Protein AF-A0A1G8FSR1-F1 (afdb_monomer_lite)

Structure (mmCIF, N/CA/C/O backbone):
data_AF-A0A1G8FSR1-F1
#
_entry.id   AF-A0A1G8FSR1-F1
#
loop_
_atom_site.group_PDB
_atom_site.id
_atom_site.type_symbol
_atom_site.label_atom_id
_atom_site.label_alt_id
_atom_site.label_comp_id
_atom_site.label_asym_id
_atom_site.label_entity_id
_atom_site.label_seq_id
_atom_site.pdbx_PDB_ins_code
_atom_site.Cartn_x
_atom_site.Cartn_y
_atom_site.Cartn_z
_atom_site.occupancy
_atom_site.B_iso_or_equiv
_atom_site.auth_seq_id
_atom_site.auth_comp_id
_atom_site.auth_asym_id
_atom_site.auth_atom_id
_atom_site.pdbx_PDB_model_num
ATOM 1 N N . MET A 1 1 ? -14.507 -15.410 27.861 1.00 41.50 1 MET A N 1
ATOM 2 C CA . MET A 1 1 ? -15.719 -15.086 27.086 1.00 41.50 1 MET A CA 1
ATOM 3 C C . MET A 1 1 ? -15.255 -14.755 25.686 1.00 41.50 1 MET A C 1
ATOM 5 O O . MET A 1 1 ? -14.571 -13.757 25.510 1.00 41.50 1 MET A O 1
ATOM 9 N N . GLU A 1 2 ? -15.479 -15.659 24.740 1.00 43.06 2 GLU A N 1
ATOM 10 C CA . GLU A 1 2 ? -15.089 -15.454 23.347 1.00 43.06 2 GLU A CA 1
ATOM 11 C C . GLU A 1 2 ? -15.990 -14.358 22.777 1.00 43.06 2 GLU A C 1
ATOM 13 O O . GLU A 1 2 ? -17.201 -14.536 22.655 1.00 43.06 2 GLU A O 1
ATOM 18 N N . ALA A 1 3 ? -15.430 -13.176 22.534 1.00 51.81 3 ALA A N 1
ATOM 19 C CA . ALA A 1 3 ? -16.164 -12.117 21.869 1.00 51.81 3 ALA A CA 1
ATOM 20 C C . ALA A 1 3 ? -16.393 -12.563 20.421 1.00 51.81 3 ALA A C 1
ATOM 22 O O . ALA A 1 3 ? -15.520 -12.397 19.571 1.00 51.81 3 ALA A O 1
ATOM 23 N N . THR A 1 4 ? -17.559 -13.139 20.123 1.00 59.84 4 THR A N 1
ATOM 24 C CA . THR A 1 4 ? -18.011 -13.330 18.741 1.00 59.84 4 THR A CA 1
ATOM 25 C C . THR A 1 4 ? -18.371 -11.958 18.171 1.00 59.84 4 THR A C 1
ATOM 27 O O . THR A 1 4 ? -19.536 -11.574 18.072 1.00 59.84 4 THR A O 1
ATOM 30 N N . GLY A 1 5 ? -17.341 -11.168 17.860 1.00 66.69 5 GLY A N 1
ATOM 31 C CA . GLY A 1 5 ? -17.478 -9.895 17.174 1.00 66.69 5 GLY A CA 1
ATOM 32 C C . GLY A 1 5 ? -18.141 -10.119 15.820 1.00 66.69 5 GLY A C 1
ATOM 33 O O . GLY A 1 5 ? -17.793 -11.046 15.086 1.00 66.69 5 GLY A O 1
ATOM 34 N N . LYS A 1 6 ? -19.129 -9.286 15.487 1.00 79.12 6 LYS A N 1
ATOM 35 C CA . LYS A 1 6 ? -19.834 -9.359 14.206 1.00 79.12 6 LYS A CA 1
ATOM 36 C C . LYS A 1 6 ? -18.827 -9.149 13.069 1.00 79.12 6 LYS A C 1
ATOM 38 O O . LYS A 1 6 ? -18.321 -8.047 12.884 1.00 79.12 6 LYS A O 1
ATOM 43 N N . ARG A 1 7 ? -18.521 -10.214 12.323 1.00 81.94 7 ARG A N 1
ATOM 44 C CA . ARG A 1 7 ? -17.592 -10.170 11.187 1.00 81.94 7 ARG A CA 1
ATOM 45 C C . ARG A 1 7 ? -18.254 -9.484 9.996 1.00 81.94 7 ARG A C 1
ATOM 47 O O . ARG A 1 7 ? -19.324 -9.893 9.548 1.00 81.94 7 ARG A O 1
ATOM 54 N N . PHE A 1 8 ? -17.604 -8.456 9.468 1.00 87.81 8 PHE A N 1
ATOM 55 C CA . PHE A 1 8 ? -18.088 -7.709 8.314 1.00 87.81 8 PHE A CA 1
ATOM 56 C C . PHE A 1 8 ? -17.396 -8.194 7.036 1.00 87.81 8 PHE A C 1
ATOM 58 O O . PHE A 1 8 ? -16.237 -7.876 6.792 1.00 87.81 8 PHE A O 1
ATOM 65 N N . LEU A 1 9 ? -18.117 -8.934 6.188 1.00 89.12 9 LEU A N 1
ATOM 66 C CA . LEU A 1 9 ? -17.556 -9.524 4.960 1.00 89.12 9 LEU A CA 1
ATOM 67 C C . LEU A 1 9 ? -16.974 -8.480 3.988 1.00 89.12 9 LEU A C 1
ATOM 69 O O . LEU A 1 9 ? -15.996 -8.744 3.296 1.00 89.12 9 LEU A O 1
ATOM 73 N N . TYR A 1 10 ? -17.537 -7.270 3.948 1.00 90.94 10 TYR A N 1
ATOM 74 C CA . TYR A 1 10 ? -17.016 -6.191 3.103 1.00 90.94 10 TYR A CA 1
ATOM 75 C C . TYR A 1 10 ? -15.669 -5.642 3.601 1.00 90.94 10 TYR A C 1
ATOM 77 O O . TYR A 1 10 ? -14.843 -5.226 2.791 1.00 90.94 10 TYR A O 1
ATOM 85 N N . ILE A 1 11 ? -15.421 -5.677 4.913 1.00 91.94 11 ILE A N 1
ATOM 86 C CA . ILE A 1 11 ? -14.132 -5.287 5.498 1.00 91.94 11 ILE A CA 1
ATOM 87 C C . ILE A 1 11 ? -13.058 -6.308 5.139 1.00 91.94 11 ILE A C 1
ATOM 89 O O . ILE A 1 11 ? -11.929 -5.920 4.848 1.00 91.94 11 ILE A O 1
ATOM 93 N N . ASP A 1 12 ? -13.408 -7.593 5.086 1.00 90.81 12 ASP A N 1
ATOM 94 C CA . ASP A 1 12 ? -12.477 -8.634 4.651 1.00 90.81 12 ASP A CA 1
ATOM 95 C C . ASP A 1 12 ? -12.036 -8.416 3.200 1.00 90.81 12 ASP A C 1
ATOM 97 O O . ASP A 1 12 ? -10.842 -8.481 2.906 1.00 90.81 12 ASP A O 1
ATOM 101 N N . ASN A 1 13 ? -12.976 -8.082 2.309 1.00 94.44 13 ASN A N 1
ATOM 102 C CA . ASN A 1 13 ? -12.672 -7.754 0.914 1.00 94.44 13 ASN A CA 1
ATOM 103 C C . ASN A 1 13 ? -11.779 -6.514 0.805 1.00 94.44 13 ASN A C 1
ATOM 105 O O . ASN A 1 13 ? -10.831 -6.502 0.022 1.00 94.44 13 ASN A O 1
ATOM 109 N N . LEU A 1 14 ? -12.051 -5.482 1.609 1.00 94.12 14 LEU A N 1
ATOM 110 C CA . LEU A 1 14 ? -11.243 -4.266 1.631 1.00 94.12 14 LEU A CA 1
ATOM 111 C C . LEU A 1 14 ? -9.823 -4.544 2.143 1.00 94.12 14 LEU A C 1
ATOM 113 O O . LEU A 1 14 ? -8.849 -4.105 1.537 1.00 94.12 14 LEU A O 1
ATOM 117 N N . ARG A 1 15 ? -9.687 -5.327 3.218 1.00 92.62 15 ARG A N 1
ATOM 118 C CA . ARG A 1 15 ? -8.389 -5.768 3.739 1.00 92.62 15 ARG A CA 1
ATOM 119 C C . ARG A 1 15 ? -7.621 -6.566 2.688 1.00 92.62 15 ARG A C 1
ATOM 121 O O . ARG A 1 15 ? -6.434 -6.318 2.490 1.00 92.62 15 ARG A O 1
ATOM 128 N N . LEU A 1 16 ? -8.292 -7.496 2.009 1.00 94.88 16 LEU A N 1
ATOM 129 C CA . LEU A 1 16 ? -7.701 -8.295 0.939 1.00 94.88 16 LEU A CA 1
ATOM 130 C C . LEU A 1 16 ? -7.215 -7.398 -0.200 1.00 94.88 16 LEU A C 1
ATOM 132 O O . LEU A 1 16 ? -6.073 -7.537 -0.627 1.00 94.88 16 LEU A O 1
ATOM 136 N N . LEU A 1 17 ? -8.031 -6.435 -0.634 1.00 95.94 17 LEU A N 1
ATOM 137 C CA . LEU A 1 17 ? -7.653 -5.460 -1.654 1.00 95.94 17 LEU A CA 1
ATOM 138 C C . LEU A 1 17 ? -6.378 -4.707 -1.259 1.00 95.94 17 LEU A C 1
ATOM 140 O O . LEU A 1 17 ? -5.449 -4.628 -2.060 1.00 95.94 17 LEU A O 1
ATOM 144 N N . VAL A 1 18 ? -6.290 -4.204 -0.025 1.00 95.81 18 VAL A N 1
ATOM 145 C CA . VAL A 1 18 ? -5.103 -3.464 0.431 1.00 95.81 18 VAL A CA 1
ATOM 146 C C . VAL A 1 18 ? -3.871 -4.372 0.505 1.00 95.81 18 VAL A C 1
ATOM 148 O O . VAL A 1 18 ? -2.796 -3.965 0.075 1.00 95.81 18 VAL A O 1
ATOM 151 N N . ILE A 1 19 ? -4.009 -5.620 0.962 1.00 95.50 19 ILE A N 1
ATOM 152 C CA . ILE A 1 19 ? -2.907 -6.597 0.951 1.00 95.50 19 ILE A CA 1
ATOM 153 C C . ILE A 1 19 ? -2.439 -6.882 -0.483 1.00 95.50 19 ILE A C 1
ATOM 155 O O . ILE A 1 19 ? -1.236 -6.933 -0.738 1.00 95.50 19 ILE A O 1
ATOM 159 N N . MET A 1 20 ? -3.359 -7.008 -1.441 1.00 96.94 20 MET A N 1
ATOM 160 C CA . MET A 1 20 ? -3.002 -7.173 -2.851 1.00 96.94 20 MET A CA 1
ATOM 161 C C . MET A 1 20 ? -2.224 -5.963 -3.382 1.00 96.94 20 MET A C 1
ATOM 163 O O . MET A 1 20 ? -1.234 -6.147 -4.087 1.00 96.94 20 MET A O 1
ATOM 167 N N . LEU A 1 21 ? -2.596 -4.738 -2.993 1.00 95.88 21 LEU A N 1
ATOM 168 C CA . LEU A 1 21 ? -1.825 -3.536 -3.334 1.00 95.88 21 LEU A CA 1
ATOM 169 C C . LEU A 1 21 ? -0.404 -3.577 -2.750 1.00 95.88 21 LEU A C 1
ATOM 171 O O . LEU A 1 21 ? 0.539 -3.213 -3.449 1.00 95.88 21 LEU A O 1
ATOM 175 N N . VAL A 1 22 ? -0.224 -4.072 -1.518 1.00 95.00 22 VAL A N 1
ATOM 176 C CA . VAL A 1 22 ? 1.110 -4.271 -0.918 1.00 95.00 22 VAL A CA 1
ATOM 177 C C . VAL A 1 22 ? 1.941 -5.232 -1.771 1.00 95.00 22 VAL A C 1
ATOM 179 O O . VAL A 1 22 ? 3.095 -4.938 -2.078 1.00 95.00 22 VAL A O 1
ATOM 182 N N . ILE A 1 23 ? 1.367 -6.366 -2.181 1.00 94.81 23 ILE A N 1
ATOM 183 C CA . ILE A 1 23 ? 2.066 -7.368 -2.998 1.00 94.81 23 ILE A CA 1
ATOM 184 C C . ILE A 1 23 ? 2.474 -6.769 -4.348 1.00 94.81 23 ILE A C 1
ATOM 186 O O . ILE A 1 23 ? 3.633 -6.893 -4.747 1.00 94.81 23 ILE A O 1
ATOM 190 N N . ILE A 1 24 ? 1.554 -6.084 -5.034 1.00 94.38 24 ILE A N 1
ATOM 191 C CA . ILE A 1 24 ? 1.827 -5.479 -6.344 1.00 94.38 24 ILE A CA 1
ATOM 192 C C . ILE A 1 24 ? 2.874 -4.362 -6.222 1.00 94.38 24 ILE A C 1
ATOM 194 O O . ILE A 1 24 ? 3.728 -4.257 -7.097 1.00 94.38 24 ILE A O 1
ATOM 198 N N . MET A 1 25 ? 2.894 -3.591 -5.129 1.00 92.38 25 MET A N 1
ATOM 199 C CA . MET A 1 25 ? 3.949 -2.604 -4.866 1.00 92.38 25 MET A CA 1
ATOM 200 C C . MET A 1 25 ? 5.341 -3.257 -4.809 1.00 92.38 25 MET A C 1
ATOM 202 O O . MET A 1 25 ? 6.270 -2.802 -5.477 1.00 9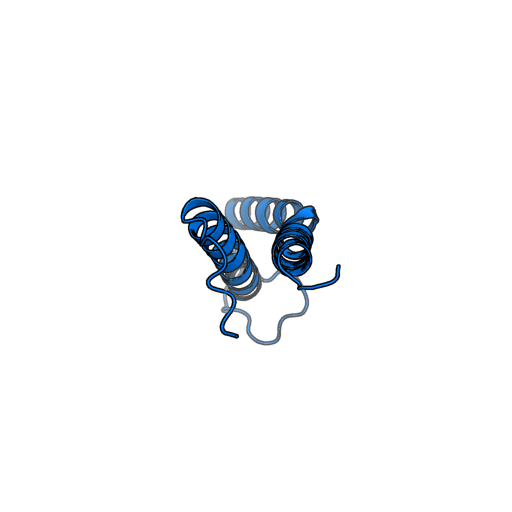2.38 25 MET A O 1
ATOM 206 N N . HIS A 1 26 ? 5.489 -4.364 -4.076 1.00 90.31 26 HIS A N 1
ATOM 207 C CA . HIS A 1 26 ? 6.769 -5.082 -3.977 1.00 90.31 26 HIS A CA 1
ATOM 208 C C . HIS A 1 26 ? 7.164 -5.751 -5.301 1.00 90.31 26 HIS A C 1
ATOM 210 O O . HIS A 1 26 ? 8.336 -5.755 -5.691 1.00 90.31 26 HIS A O 1
ATOM 216 N N . LEU A 1 27 ? 6.177 -6.278 -6.027 1.00 89.81 27 LEU A N 1
ATOM 217 C CA . LEU A 1 27 ? 6.374 -6.831 -7.362 1.00 89.81 27 LEU A CA 1
ATOM 218 C C . LEU A 1 27 ? 6.852 -5.746 -8.336 1.00 89.81 27 LEU A C 1
ATOM 220 O O . LEU A 1 27 ? 7.807 -5.946 -9.083 1.00 89.81 27 LEU A O 1
ATOM 224 N N . SER A 1 28 ? 6.228 -4.571 -8.274 1.00 89.50 28 SER A N 1
ATOM 225 C CA . SER A 1 28 ? 6.591 -3.400 -9.061 1.00 89.50 28 SER A CA 1
ATOM 226 C C . SER A 1 28 ? 8.030 -2.967 -8.777 1.00 89.50 28 SER A C 1
ATOM 228 O O . SER A 1 28 ? 8.767 -2.747 -9.729 1.00 89.50 28 SER A O 1
ATOM 230 N N . GLY A 1 29 ? 8.478 -2.933 -7.517 1.00 86.94 29 GLY A N 1
ATOM 231 C CA . GLY A 1 29 ? 9.882 -2.639 -7.187 1.00 86.94 29 GLY A CA 1
ATOM 232 C C . GLY A 1 29 ? 10.879 -3.641 -7.791 1.00 86.94 29 GLY A C 1
ATOM 233 O O . GLY A 1 29 ? 11.951 -3.259 -8.254 1.00 86.94 29 GLY A O 1
ATOM 234 N N . THR A 1 30 ? 10.496 -4.918 -7.875 1.00 86.38 30 THR A N 1
ATOM 235 C CA . THR A 1 30 ? 11.334 -5.985 -8.454 1.00 86.38 30 THR A CA 1
ATOM 236 C C . THR A 1 30 ? 11.497 -5.839 -9.975 1.00 86.38 30 THR A C 1
ATOM 238 O O . THR A 1 30 ? 12.580 -6.092 -10.510 1.00 86.38 30 THR A O 1
ATOM 241 N N . TYR A 1 31 ? 10.443 -5.415 -10.684 1.00 85.19 31 TYR A N 1
ATOM 242 C CA . TYR A 1 31 ? 10.424 -5.374 -12.155 1.00 85.19 31 TYR A CA 1
ATOM 243 C C . TYR A 1 31 ? 10.602 -3.989 -12.780 1.00 85.19 31 TYR A C 1
ATOM 245 O O . TYR A 1 31 ? 11.012 -3.906 -13.934 1.00 85.19 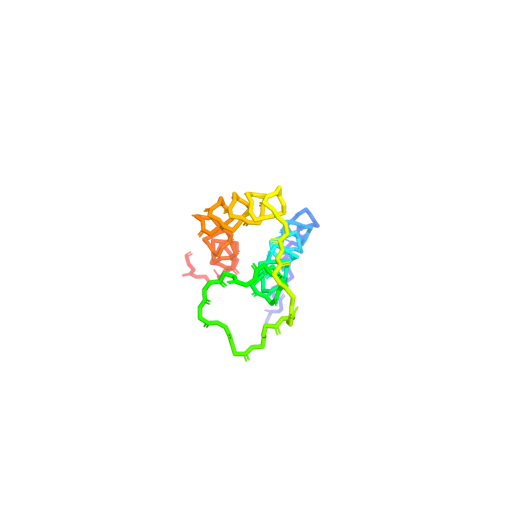31 TYR A O 1
ATOM 253 N N . SER A 1 32 ? 10.301 -2.901 -12.072 1.00 82.44 32 SER A N 1
ATOM 254 C CA . SER A 1 32 ? 10.403 -1.554 -12.641 1.00 82.44 32 SER A CA 1
ATOM 255 C C . SER A 1 32 ? 11.830 -1.007 -12.634 1.00 82.44 32 SER A C 1
ATOM 257 O O . SER A 1 32 ? 12.106 -0.035 -13.330 1.00 82.44 32 SER A O 1
ATOM 259 N N . GLY A 1 33 ? 12.715 -1.575 -11.805 1.00 76.88 33 GLY A N 1
ATOM 260 C CA . GLY A 1 33 ? 14.054 -1.032 -11.564 1.00 76.88 33 GLY A CA 1
ATOM 261 C C . GLY A 1 33 ? 14.047 0.306 -10.814 1.00 76.88 33 GLY A C 1
ATOM 262 O O . GLY A 1 33 ? 15.016 1.054 -10.904 1.00 76.88 33 GLY A O 1
ATOM 263 N N . PHE A 1 34 ? 12.959 0.628 -10.103 1.00 75.19 34 PHE A N 1
ATOM 264 C CA . PHE A 1 34 ? 12.871 1.834 -9.277 1.00 75.19 34 PHE A CA 1
ATOM 265 C C . PHE A 1 34 ? 13.269 1.543 -7.831 1.00 75.19 34 PHE A C 1
ATOM 267 O O . PHE A 1 34 ? 12.914 0.506 -7.274 1.00 75.19 34 PHE A O 1
ATOM 274 N N . GLY A 1 35 ? 13.964 2.501 -7.215 1.00 72.38 35 GLY A N 1
ATOM 275 C CA . GLY A 1 35 ? 14.453 2.389 -5.844 1.00 72.38 35 GLY A CA 1
ATOM 276 C C . GLY A 1 35 ? 15.724 1.547 -5.713 1.00 72.38 35 GLY A C 1
ATOM 277 O O . GLY A 1 35 ? 16.284 1.051 -6.687 1.00 72.38 35 GLY A O 1
ATOM 278 N N . SER A 1 36 ? 16.199 1.413 -4.475 1.00 71.69 36 SER A N 1
ATOM 279 C CA . SER A 1 36 ? 17.350 0.574 -4.134 1.00 71.69 36 SER A CA 1
ATOM 280 C C . SER A 1 36 ? 16.843 -0.781 -3.645 1.00 71.69 36 SER A C 1
ATOM 282 O O . SER A 1 36 ? 16.651 -0.987 -2.448 1.00 71.69 36 SER A O 1
ATOM 284 N N . TRP A 1 37 ? 16.528 -1.678 -4.582 1.00 77.38 37 TRP A N 1
ATOM 285 C CA . TRP A 1 37 ? 16.047 -3.026 -4.277 1.00 77.38 37 TRP A CA 1
ATOM 286 C C . TRP A 1 37 ? 17.106 -4.075 -4.619 1.00 77.38 37 TRP A C 1
ATOM 288 O O . TRP A 1 37 ? 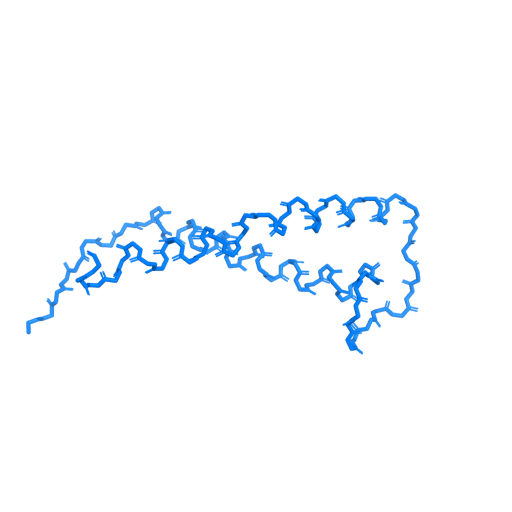17.771 -3.989 -5.649 1.00 77.38 37 TRP A O 1
ATOM 298 N N . TYR A 1 38 ? 17.260 -5.078 -3.752 1.00 72.38 38 TYR A N 1
ATOM 299 C CA . TYR A 1 38 ? 18.336 -6.071 -3.856 1.00 72.38 38 TYR A CA 1
ATOM 300 C C . TYR A 1 38 ? 18.175 -7.035 -5.041 1.00 72.38 38 TYR A C 1
ATOM 302 O O . TYR A 1 38 ? 19.166 -7.555 -5.545 1.00 72.38 38 TYR A O 1
ATOM 310 N N . VAL A 1 39 ? 16.938 -7.279 -5.488 1.00 69.56 39 VAL A N 1
ATOM 311 C CA . VAL A 1 39 ? 16.622 -8.217 -6.577 1.00 69.56 39 VAL A CA 1
ATOM 312 C C . VAL A 1 39 ? 15.938 -7.458 -7.705 1.00 69.56 39 VAL A C 1
ATOM 314 O O . VAL A 1 39 ? 14.731 -7.255 -7.675 1.00 69.56 39 VAL A O 1
ATOM 317 N N . THR A 1 40 ? 16.695 -7.028 -8.709 1.00 68.12 40 THR A N 1
ATOM 318 C CA . THR A 1 40 ? 16.124 -6.390 -9.901 1.00 68.12 40 THR A CA 1
ATOM 319 C C . THR A 1 40 ? 16.055 -7.393 -11.047 1.00 68.12 40 THR A C 1
ATOM 321 O O . THR A 1 40 ? 17.011 -8.114 -11.334 1.00 68.12 40 THR A O 1
ATOM 324 N N . GLY A 1 41 ? 14.900 -7.466 -11.709 1.00 63.09 41 GLY A N 1
ATOM 325 C CA . GLY A 1 41 ? 14.657 -8.336 -12.858 1.00 63.09 41 GLY A CA 1
ATOM 326 C C . GLY A 1 41 ? 15.366 -7.874 -14.135 1.00 63.09 41 GLY A C 1
ATOM 327 O O . GLY A 1 41 ? 14.696 -7.614 -15.120 1.00 63.09 41 GLY A O 1
ATOM 328 N N . GLY A 1 42 ? 16.697 -7.755 -14.113 1.00 62.22 42 GLY A N 1
ATOM 329 C CA . GLY A 1 42 ? 17.666 -7.858 -15.219 1.00 62.22 42 GLY A CA 1
ATOM 330 C C . GLY A 1 42 ? 17.523 -7.048 -16.520 1.00 62.22 42 GLY A C 1
ATOM 331 O O . GLY A 1 42 ? 18.487 -7.019 -17.282 1.00 62.22 42 GLY A O 1
ATOM 332 N N . LYS A 1 43 ? 16.392 -6.411 -16.838 1.00 69.00 43 LYS A N 1
ATOM 333 C CA . LYS A 1 43 ? 16.196 -5.702 -18.110 1.00 69.00 43 LYS A CA 1
ATOM 334 C C . LYS A 1 43 ? 15.602 -4.312 -17.888 1.00 69.00 43 LYS A C 1
ATOM 336 O O . LYS A 1 43 ? 14.612 -4.193 -17.169 1.00 69.00 43 LYS A O 1
ATOM 341 N N . PRO A 1 44 ? 16.162 -3.268 -18.526 1.00 72.00 44 PRO A N 1
ATOM 342 C CA . PRO A 1 44 ? 15.566 -1.944 -18.492 1.00 72.00 44 PRO A CA 1
ATOM 343 C C . P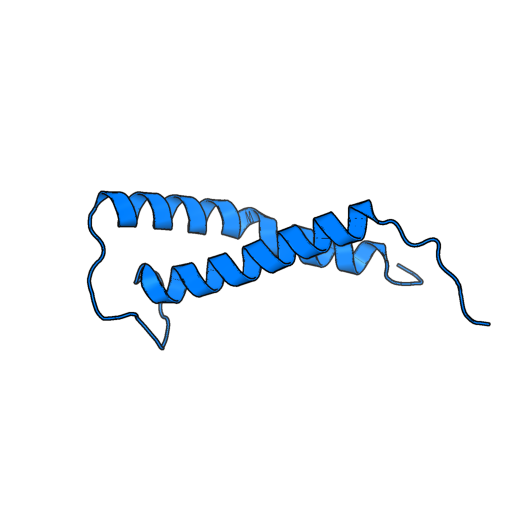RO A 1 44 ? 14.177 -1.987 -19.130 1.00 72.00 44 PRO A C 1
ATOM 345 O O . PRO A 1 44 ? 13.979 -2.552 -20.209 1.00 72.00 44 PRO A O 1
ATOM 348 N N . VAL A 1 45 ? 13.210 -1.395 -18.440 1.00 83.06 45 VAL A N 1
ATOM 349 C CA . VAL A 1 45 ? 11.843 -1.239 -18.933 1.00 83.06 45 VAL A CA 1
ATOM 350 C C . VAL A 1 45 ? 11.777 -0.109 -19.968 1.00 83.06 45 VAL A C 1
ATOM 352 O O . VAL A 1 45 ? 12.497 0.885 -19.873 1.00 83.06 45 VAL A O 1
ATOM 355 N N . GLY A 1 46 ? 10.926 -0.263 -20.987 1.00 87.94 46 GLY A N 1
ATOM 356 C CA . GLY A 1 46 ? 10.696 0.785 -21.987 1.00 87.94 46 GLY A CA 1
ATOM 357 C C . GLY A 1 46 ? 10.019 2.022 -21.384 1.00 87.94 46 GLY A C 1
ATOM 358 O O . GLY A 1 46 ? 9.356 1.930 -20.354 1.00 87.94 46 GLY A O 1
ATOM 359 N N . LEU A 1 47 ? 10.129 3.173 -22.057 1.00 88.25 47 LEU A N 1
ATOM 360 C CA . LEU A 1 47 ? 9.679 4.480 -21.548 1.00 88.25 47 LEU A CA 1
ATOM 361 C C . LEU A 1 47 ? 8.219 4.494 -21.060 1.00 88.25 47 LEU A C 1
ATOM 363 O O . LEU A 1 47 ? 7.931 5.046 -20.002 1.00 88.25 47 LEU A O 1
ATOM 367 N N . ILE A 1 48 ? 7.304 3.853 -21.791 1.00 91.75 48 ILE A N 1
ATOM 368 C CA . ILE A 1 48 ? 5.885 3.766 -21.404 1.00 91.75 48 ILE A CA 1
ATOM 369 C C . ILE A 1 48 ? 5.726 3.000 -20.084 1.00 91.75 48 ILE A C 1
ATOM 371 O O . ILE A 1 48 ? 5.050 3.469 -19.170 1.00 91.75 48 ILE A O 1
ATOM 375 N N . SER A 1 49 ? 6.385 1.847 -19.959 1.00 90.25 49 SER A N 1
ATOM 376 C CA . SER A 1 49 ? 6.351 1.033 -18.743 1.00 90.25 49 SER A CA 1
ATOM 377 C C . SER A 1 49 ? 6.939 1.785 -17.550 1.00 90.25 49 SER A C 1
ATOM 379 O O . SER A 1 49 ? 6.369 1.740 -16.466 1.00 90.25 49 SER A O 1
ATOM 381 N N . THR A 1 50 ? 8.028 2.530 -17.754 1.00 89.69 50 THR A N 1
ATOM 382 C CA . THR A 1 50 ? 8.643 3.397 -16.738 1.00 89.69 50 THR A CA 1
ATOM 383 C C . THR A 1 50 ? 7.654 4.425 -16.195 1.00 89.69 50 THR A C 1
ATOM 385 O O . THR A 1 50 ? 7.523 4.569 -14.982 1.00 89.69 50 THR A O 1
ATOM 388 N N . VAL A 1 51 ? 6.915 5.111 -17.073 1.00 93.12 51 VAL A N 1
ATOM 389 C CA . VAL A 1 51 ? 5.913 6.110 -16.665 1.00 93.12 51 VAL A CA 1
ATOM 390 C C . VAL A 1 51 ? 4.765 5.457 -15.894 1.00 93.12 51 VAL A C 1
ATOM 392 O O . VAL A 1 51 ? 4.377 5.965 -14.844 1.00 93.12 51 VAL A O 1
ATOM 395 N N . ILE A 1 52 ? 4.257 4.315 -16.366 1.00 93.25 52 ILE A N 1
ATOM 396 C CA . ILE A 1 52 ? 3.170 3.584 -15.697 1.00 93.25 52 ILE A CA 1
ATOM 397 C C . ILE A 1 52 ? 3.608 3.115 -14.307 1.00 93.25 52 ILE A C 1
ATOM 399 O O . ILE A 1 52 ? 2.889 3.336 -13.333 1.00 93.25 52 ILE A O 1
ATOM 403 N N . PHE A 1 53 ? 4.792 2.507 -14.193 1.00 92.38 53 PHE A N 1
ATOM 404 C CA . PHE A 1 53 ? 5.328 2.069 -12.907 1.00 92.38 53 PHE A CA 1
ATOM 405 C C . PHE A 1 53 ? 5.590 3.244 -11.965 1.00 92.38 53 PHE A C 1
ATOM 407 O O . PHE A 1 53 ? 5.283 3.136 -10.782 1.00 92.38 53 PHE A O 1
ATOM 414 N N . GLY A 1 54 ? 6.116 4.361 -12.477 1.00 91.81 54 GLY A N 1
ATOM 415 C CA . GLY A 1 54 ? 6.365 5.563 -11.686 1.00 91.81 54 GLY A CA 1
ATOM 416 C C . GLY A 1 54 ? 5.065 6.144 -11.138 1.00 91.81 54 GLY A C 1
ATOM 417 O O . GLY A 1 54 ? 4.942 6.350 -9.934 1.00 91.81 54 GLY A O 1
ATOM 418 N N . PHE A 1 55 ? 4.057 6.309 -11.998 1.00 93.94 55 PHE A N 1
ATOM 419 C CA . PHE A 1 55 ? 2.733 6.765 -11.586 1.00 93.94 55 PHE A CA 1
ATOM 420 C C . PHE A 1 55 ? 2.101 5.823 -10.556 1.00 93.94 55 PHE A C 1
ATOM 422 O O . PHE A 1 55 ? 1.665 6.280 -9.502 1.00 93.94 55 PHE A O 1
ATOM 429 N N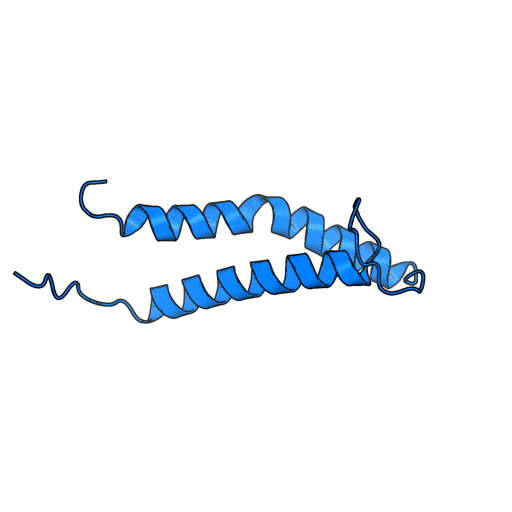 . TYR A 1 56 ? 2.094 4.512 -10.822 1.00 93.81 56 TYR A N 1
ATOM 430 C CA . TYR A 1 56 ? 1.529 3.517 -9.912 1.00 93.81 56 TYR A CA 1
ATOM 431 C C . TYR A 1 56 ? 2.209 3.538 -8.538 1.00 93.81 56 TYR A C 1
ATOM 433 O O . TYR A 1 56 ? 1.512 3.585 -7.521 1.00 93.81 56 TYR A O 1
ATOM 441 N N . GLN A 1 57 ? 3.545 3.527 -8.497 1.00 92.75 57 GLN A N 1
ATOM 442 C CA . GLN A 1 57 ? 4.295 3.532 -7.242 1.00 92.75 57 GLN A CA 1
ATOM 443 C C . GLN A 1 57 ? 4.080 4.841 -6.483 1.00 92.75 57 GLN A C 1
ATOM 445 O O . GLN A 1 57 ? 3.659 4.797 -5.331 1.00 92.75 57 GLN A O 1
ATOM 450 N N . SER A 1 58 ? 4.260 6.004 -7.118 1.00 93.44 58 SER A N 1
ATOM 451 C CA . SER A 1 58 ? 4.074 7.299 -6.450 1.00 93.44 58 SER A CA 1
ATOM 452 C C . SER A 1 58 ? 2.644 7.502 -5.945 1.00 93.44 58 SER A C 1
ATOM 454 O O . SER A 1 58 ? 2.453 7.974 -4.826 1.00 93.44 58 SER A O 1
ATOM 456 N N . PHE A 1 59 ? 1.640 7.110 -6.732 1.00 94.44 59 PHE A N 1
ATOM 457 C CA . PHE A 1 59 ? 0.239 7.218 -6.335 1.00 94.44 59 PHE A CA 1
ATOM 458 C C . PHE A 1 59 ? -0.096 6.273 -5.176 1.00 94.44 59 PHE A C 1
ATOM 460 O O . PHE A 1 59 ? -0.677 6.692 -4.176 1.00 94.44 59 PHE A O 1
ATOM 467 N N . THR A 1 60 ? 0.303 5.002 -5.279 1.00 94.19 60 THR A N 1
ATOM 468 C CA . THR A 1 60 ? -0.020 3.984 -4.269 1.00 94.19 60 THR A CA 1
ATOM 469 C C . THR A 1 60 ? 0.703 4.250 -2.951 1.00 94.19 60 THR A C 1
ATOM 471 O O . THR A 1 60 ? 0.113 4.057 -1.888 1.00 94.19 60 THR A O 1
ATOM 474 N N . GLN A 1 61 ? 1.930 4.778 -2.999 1.00 91.50 61 GLN A N 1
ATOM 475 C CA . GLN A 1 61 ? 2.768 5.060 -1.830 1.00 91.50 61 GLN A CA 1
ATOM 476 C C . GLN A 1 61 ? 2.153 6.066 -0.848 1.00 91.50 61 GLN A C 1
ATOM 478 O O . GLN A 1 61 ? 2.445 5.996 0.343 1.00 91.50 61 GLN A O 1
ATOM 483 N N . GLY A 1 62 ? 1.263 6.948 -1.314 1.00 94.31 62 GLY A N 1
ATOM 484 C CA . GLY A 1 62 ? 0.623 7.957 -0.470 1.00 94.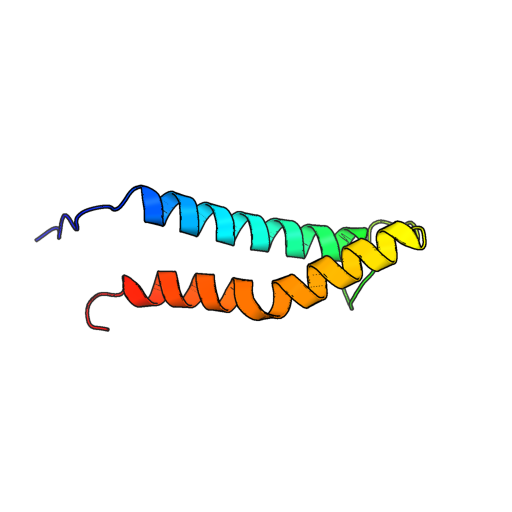31 62 GLY A CA 1
ATOM 485 C C . GLY A 1 62 ? -0.463 7.431 0.474 1.00 94.31 62 GLY A C 1
ATOM 486 O O . GLY A 1 62 ? -0.766 8.102 1.456 1.00 94.31 62 GLY A O 1
ATOM 487 N N . TYR A 1 63 ? -1.062 6.262 0.210 1.00 93.69 63 TYR A N 1
ATOM 488 C CA . TYR A 1 63 ? -2.265 5.841 0.946 1.00 93.69 63 TYR A CA 1
ATOM 489 C C . TYR A 1 63 ? -2.274 4.386 1.425 1.00 93.69 63 TYR A C 1
ATOM 491 O O . TYR A 1 63 ? -2.889 4.101 2.452 1.00 93.69 63 TYR A O 1
ATOM 499 N N . PHE A 1 64 ? -1.628 3.450 0.721 1.00 93.31 64 PHE A N 1
ATOM 500 C CA . PHE A 1 64 ? -1.923 2.021 0.907 1.00 93.31 64 PHE A CA 1
ATOM 501 C C . PHE A 1 64 ? -1.615 1.498 2.319 1.00 93.31 64 PHE A C 1
ATOM 503 O O . PHE A 1 64 ? -2.459 0.839 2.928 1.00 93.31 64 PHE A O 1
ATOM 510 N N . MET A 1 65 ? -0.451 1.845 2.879 1.00 95.31 65 MET A N 1
ATOM 511 C CA . MET A 1 65 ? -0.090 1.449 4.248 1.00 95.31 65 MET A CA 1
ATOM 512 C C . MET A 1 65 ? -0.934 2.182 5.287 1.00 95.31 65 MET A C 1
ATOM 514 O O . MET A 1 65 ? -1.316 1.585 6.288 1.00 95.31 65 MET A O 1
ATOM 518 N N . GLY A 1 66 ? -1.280 3.447 5.030 1.00 94.38 66 GLY A N 1
ATOM 519 C CA . GLY A 1 66 ? -2.181 4.214 5.890 1.00 94.38 66 GLY A CA 1
ATOM 520 C C . GLY A 1 66 ? -3.551 3.547 6.010 1.00 94.38 66 GLY A C 1
ATOM 521 O O . GLY A 1 66 ? -4.039 3.355 7.119 1.00 94.38 66 GLY A O 1
ATOM 522 N N . LEU A 1 67 ? -4.133 3.103 4.891 1.00 94.69 67 LEU A N 1
ATOM 523 C CA . LEU A 1 67 ? -5.388 2.345 4.896 1.00 94.69 67 LEU A CA 1
ATOM 524 C C . LEU A 1 67 ? -5.249 0.995 5.609 1.00 94.69 67 LEU A C 1
ATOM 526 O O . LEU A 1 67 ? -6.133 0.629 6.380 1.00 94.69 67 LEU A O 1
ATOM 530 N N . LEU A 1 68 ? -4.148 0.266 5.394 1.00 93.00 68 LEU A N 1
ATOM 531 C CA . LEU A 1 68 ? -3.900 -1.009 6.076 1.00 93.00 68 LEU A CA 1
ATOM 532 C C . LEU A 1 68 ? -3.869 -0.828 7.602 1.00 93.00 68 LEU A C 1
ATOM 534 O O . LEU A 1 68 ? -4.498 -1.594 8.336 1.00 93.00 68 LEU A O 1
ATOM 538 N N . PHE A 1 69 ? -3.149 0.188 8.077 1.00 93.06 69 PHE A N 1
ATOM 539 C CA . PHE A 1 69 ? -3.007 0.480 9.501 1.00 93.06 69 PHE A CA 1
ATOM 540 C C . PHE A 1 69 ? -4.275 1.068 10.109 1.00 93.06 69 PHE A C 1
ATOM 542 O O . PHE A 1 69 ? -4.624 0.679 11.217 1.00 93.06 69 PHE A O 1
ATOM 549 N N . LEU A 1 70 ? -5.007 1.915 9.381 1.00 93.56 70 LEU A N 1
ATOM 550 C CA . LEU A 1 70 ? -6.314 2.415 9.806 1.00 93.56 70 LEU A CA 1
ATOM 551 C C . LEU A 1 70 ? -7.298 1.262 10.024 1.00 93.56 70 LEU A C 1
ATOM 553 O O . LEU A 1 70 ? -7.924 1.178 11.077 1.00 93.56 70 LEU A O 1
ATOM 557 N N . LEU A 1 71 ? -7.402 0.350 9.051 1.00 91.81 71 LEU A N 1
ATOM 558 C CA . LEU A 1 71 ? -8.263 -0.826 9.165 1.00 91.81 71 LEU A CA 1
ATOM 559 C C . LEU A 1 71 ? -7.830 -1.708 10.330 1.00 91.81 71 LEU A C 1
ATOM 561 O O . LEU A 1 71 ? -8.673 -2.164 11.089 1.00 91.81 71 LEU A O 1
ATOM 565 N N . SER A 1 72 ? -6.527 -1.927 10.496 1.00 89.31 72 SER A N 1
ATOM 566 C CA . SER A 1 72 ? -6.015 -2.748 11.594 1.00 89.31 72 SER A CA 1
ATOM 567 C C . SER A 1 72 ? -6.302 -2.107 12.954 1.00 89.31 72 SER A C 1
ATOM 569 O O . SER A 1 72 ? -6.753 -2.806 13.853 1.00 89.31 72 SER A O 1
ATOM 571 N N . GLY A 1 73 ? -6.101 -0.791 13.077 1.00 90.44 73 GLY A N 1
ATOM 572 C CA . GLY A 1 73 ? -6.333 0.001 14.285 1.00 90.44 73 GLY A CA 1
ATOM 573 C C . GLY A 1 73 ? -7.799 0.069 14.703 1.00 90.44 73 GLY A C 1
ATOM 574 O O . GLY A 1 73 ? -8.105 -0.071 15.881 1.00 90.44 73 GLY A O 1
ATOM 575 N N . PHE A 1 74 ? -8.712 0.208 13.739 1.00 89.44 74 PHE A N 1
ATOM 576 C CA . PHE A 1 74 ? -10.149 0.307 14.005 1.00 89.44 74 PHE A CA 1
ATOM 577 C C . PHE A 1 74 ? -10.731 -0.932 14.708 1.00 89.44 74 PHE A C 1
ATOM 579 O O . PHE A 1 74 ? -11.697 -0.817 15.457 1.00 89.44 74 PHE A O 1
ATOM 586 N N . PHE A 1 75 ? -10.155 -2.118 14.486 1.00 85.81 75 PHE A N 1
ATOM 587 C CA . PHE A 1 75 ? -10.617 -3.363 15.112 1.00 85.81 75 PHE A CA 1
ATOM 588 C C . PHE A 1 75 ? -9.807 -3.767 16.355 1.00 85.81 75 PHE A C 1
ATOM 590 O O . PHE A 1 75 ? -9.991 -4.878 16.856 1.00 85.81 75 PHE A O 1
ATOM 597 N N . ILE A 1 76 ? -8.925 -2.899 16.868 1.00 86.56 76 ILE A N 1
ATOM 598 C CA . ILE A 1 76 ? -8.195 -3.156 18.117 1.00 86.56 76 ILE A CA 1
ATOM 599 C C . ILE A 1 76 ? -9.150 -2.966 19.308 1.00 86.56 76 ILE A C 1
ATOM 601 O O . ILE A 1 76 ? -9.728 -1.890 19.463 1.00 86.56 76 ILE A O 1
ATOM 605 N N . PRO A 1 77 ? -9.314 -3.972 20.187 1.00 78.88 77 PRO A N 1
ATOM 606 C CA . PRO A 1 77 ? -10.100 -3.815 21.407 1.00 78.88 77 PRO A CA 1
ATOM 607 C C . PRO A 1 77 ? -9.468 -2.770 22.340 1.00 78.88 77 PRO A C 1
ATOM 609 O O . PRO A 1 77 ? -8.313 -2.920 22.732 1.00 78.88 77 PRO A O 1
ATOM 612 N N . GLY A 1 78 ? -10.230 -1.744 22.729 1.00 75.25 78 GLY A N 1
ATOM 613 C CA . GLY A 1 78 ? -9.775 -0.701 23.660 1.00 75.25 78 GLY A CA 1
ATOM 614 C C . GLY A 1 78 ? -9.031 0.480 23.024 1.00 75.25 78 GLY A C 1
ATOM 615 O O . GLY A 1 78 ? -8.421 1.252 23.763 1.00 75.25 78 GLY A O 1
ATOM 616 N N . ALA A 1 79 ? -9.070 0.606 21.694 1.00 59.03 79 ALA A N 1
ATOM 617 C CA . ALA A 1 79 ? -8.741 1.845 20.985 1.00 59.03 79 ALA A CA 1
ATOM 618 C C . ALA A 1 79 ? -9.884 2.873 21.059 1.00 59.03 79 ALA A C 1
ATOM 620 O O . ALA A 1 79 ? -11.053 2.450 21.229 1.00 59.03 79 ALA A O 1
#

Sequence (79 aa):
MEATGKRFLYIDNLRLLVIMLVIIMHLSGTYSGFGSWYVTGGKPVGLISTVIFGFYQSFTQGYFMGLLFLLSGFFIPGA

Foldseek 3Di:
DPPPPDDDPVLVVVLVVLVVLVVVLVVLCQDQVPDDDPHHPPDHDDPVSNVVSVCSNVVCVVPSVVSNVVSVVVPDPPD

pLDDT: mean 85.0, std 12.54, range [41.5, 96.94]

Radius of gyration: 17.04 Å; chains: 1; bounding box: 38×23×49 Å

Organism: NCBI:txid1121419

Secondary structure (DSSP, 8-state):
--------HHHHHHHHHHHHHHHHHHHHHHHH--SS-S---SSPPPHHHHHHHHHHHHHHHTTHHHHHHHHHHHTSTT-